Protein AF-W2JG71-F1 (afdb_monomer_lite)

Foldseek 3Di:
DPPPPDDDDPDDPDDPVVVVVVVVPDAAKDFPDWDWDFDPPCPDDTFTKIKTKIAHPDVVQCVVPVPDGDPDMDIDIGTDDPPD

Radius of gyration: 15.04 Å; chains: 1; bounding box: 35×19×44 Å

Structure (mmCIF, N/CA/C/O backbone):
data_AF-W2JG71-F1
#
_entry.id   AF-W2JG71-F1
#
loop_
_atom_site.group_PDB
_atom_site.id
_atom_site.type_symbol
_atom_site.label_atom_id
_atom_site.label_alt_id
_atom_site.label_comp_id
_atom_site.label_asym_id
_atom_site.label_entity_id
_atom_site.label_seq_id
_atom_site.pdbx_PDB_ins_code
_atom_site.Cartn_x
_atom_site.Cartn_y
_atom_site.Cartn_z
_atom_site.occupancy
_atom_site.B_iso_or_equiv
_atom_site.auth_seq_id
_atom_site.auth_comp_id
_atom_site.auth_asym_id
_atom_site.auth_atom_id
_atom_site.pdbx_PDB_model_num
ATOM 1 N N . MET A 1 1 ? 11.441 -5.078 20.027 1.00 37.66 1 MET A N 1
ATOM 2 C CA . MET A 1 1 ? 11.880 -5.621 18.720 1.00 37.66 1 MET A CA 1
ATOM 3 C C . MET A 1 1 ? 10.931 -5.108 17.646 1.00 37.66 1 MET A C 1
ATOM 5 O O . MET A 1 1 ? 9.732 -5.142 17.906 1.00 37.66 1 MET A O 1
ATOM 9 N N . PRO A 1 2 ? 11.393 -4.590 16.494 1.00 45.78 2 PRO A N 1
ATOM 10 C CA . PRO A 1 2 ? 10.467 -4.230 15.427 1.00 45.78 2 PRO A CA 1
ATOM 11 C C . PRO A 1 2 ? 9.795 -5.522 14.954 1.00 45.78 2 PRO A C 1
ATOM 13 O O . PRO A 1 2 ? 10.476 -6.433 14.492 1.00 45.78 2 PRO A O 1
ATOM 16 N N . MET A 1 3 ? 8.478 -5.640 15.141 1.00 52.56 3 MET A N 1
ATOM 17 C CA . MET A 1 3 ? 7.729 -6.800 14.660 1.00 52.56 3 MET A CA 1
ATOM 18 C C . MET A 1 3 ? 7.960 -6.920 13.154 1.00 52.56 3 MET A C 1
ATOM 20 O O . MET A 1 3 ? 7.618 -6.009 12.393 1.00 52.56 3 MET A O 1
ATOM 24 N N . THR A 1 4 ? 8.560 -8.032 12.732 1.00 60.72 4 THR A N 1
ATOM 25 C CA . THR A 1 4 ? 8.717 -8.421 11.332 1.00 60.72 4 THR A CA 1
ATOM 26 C C . THR A 1 4 ? 7.327 -8.606 10.744 1.00 60.72 4 THR A C 1
ATOM 28 O O . THR A 1 4 ? 6.722 -9.672 10.794 1.00 60.72 4 THR A O 1
ATOM 31 N N . THR A 1 5 ? 6.773 -7.508 10.236 1.00 71.94 5 THR A N 1
ATOM 32 C CA . THR A 1 5 ? 5.487 -7.515 9.550 1.00 71.94 5 THR A CA 1
ATOM 33 C C . THR A 1 5 ? 5.674 -8.356 8.292 1.00 71.94 5 THR A C 1
ATOM 35 O O . THR A 1 5 ? 6.448 -7.975 7.411 1.00 71.94 5 THR A O 1
ATOM 38 N N . LYS A 1 6 ? 5.026 -9.525 8.233 1.00 78.62 6 LYS A N 1
ATOM 39 C CA . LYS A 1 6 ? 5.024 -10.371 7.037 1.00 78.62 6 LYS A CA 1
ATOM 40 C C . LYS A 1 6 ? 4.181 -9.672 5.975 1.00 78.62 6 LYS A C 1
ATOM 42 O O . LYS A 1 6 ? 2.963 -9.593 6.095 1.00 78.62 6 LYS A O 1
ATOM 47 N N . TRP A 1 7 ? 4.847 -9.106 4.976 1.00 83.56 7 TRP A N 1
ATOM 48 C CA . TRP A 1 7 ? 4.186 -8.486 3.834 1.00 83.56 7 TRP A CA 1
ATOM 49 C C . TRP A 1 7 ? 3.751 -9.570 2.854 1.00 83.56 7 TRP A C 1
ATOM 51 O O . TRP A 1 7 ? 4.539 -10.460 2.544 1.00 83.56 7 TRP A O 1
ATOM 61 N N . THR A 1 8 ? 2.527 -9.461 2.349 1.00 86.75 8 THR A N 1
ATOM 62 C CA . THR A 1 8 ? 2.050 -10.281 1.231 1.00 86.75 8 THR A CA 1
ATOM 63 C C . THR A 1 8 ? 2.035 -9.406 -0.012 1.00 86.75 8 THR A C 1
ATOM 65 O O . THR A 1 8 ? 1.452 -8.320 0.009 1.00 86.75 8 THR A O 1
ATOM 68 N N . THR A 1 9 ? 2.707 -9.842 -1.074 1.00 85.88 9 THR A N 1
ATOM 69 C CA . THR A 1 9 ? 2.642 -9.168 -2.374 1.00 85.88 9 THR A CA 1
ATOM 70 C C . THR A 1 9 ? 1.283 -9.459 -2.996 1.00 85.88 9 THR A C 1
ATOM 72 O O . THR A 1 9 ? 0.961 -10.618 -3.232 1.00 85.88 9 THR A O 1
ATOM 75 N N . VAL A 1 10 ? 0.490 -8.415 -3.234 1.00 84.94 10 VAL A N 1
ATOM 76 C CA . VAL A 1 10 ? -0.819 -8.533 -3.899 1.00 84.94 10 VAL A CA 1
ATOM 77 C C . VAL A 1 10 ? -0.639 -8.505 -5.415 1.00 84.94 10 VAL A C 1
ATOM 79 O O . VAL A 1 10 ? -1.196 -9.343 -6.115 1.00 84.94 10 VAL A O 1
ATOM 82 N N . CYS A 1 11 ? 0.198 -7.592 -5.915 1.00 83.69 11 CYS A N 1
ATOM 83 C CA . CYS A 1 11 ? 0.544 -7.487 -7.328 1.00 83.69 11 CYS A CA 1
ATOM 84 C C . CYS A 1 11 ? 1.990 -6.995 -7.499 1.00 83.69 11 CYS A C 1
ATOM 86 O O . CYS A 1 11 ? 2.515 -6.276 -6.642 1.00 83.69 11 CYS A O 1
ATOM 88 N N . SER A 1 12 ? 2.615 -7.356 -8.616 1.00 85.00 12 SER A N 1
ATOM 89 C CA . SER A 1 12 ? 3.891 -6.812 -9.093 1.00 85.00 12 SER A CA 1
ATOM 90 C C . SER A 1 12 ? 3.785 -6.506 -10.586 1.00 85.00 12 SER A C 1
ATOM 92 O O . SER A 1 12 ? 2.870 -6.989 -11.247 1.00 85.00 12 SER A O 1
ATOM 94 N N . ASP A 1 13 ? 4.693 -5.672 -11.097 1.00 82.19 13 ASP A N 1
ATOM 95 C CA . ASP A 1 13 ? 4.865 -5.426 -12.540 1.00 82.19 13 ASP A CA 1
ATOM 96 C C . ASP A 1 13 ? 3.603 -4.942 -13.280 1.00 82.19 13 ASP A C 1
ATOM 98 O O . ASP A 1 13 ? 3.449 -5.140 -14.482 1.00 82.19 13 ASP A O 1
ATOM 102 N N . MET A 1 14 ? 2.695 -4.279 -12.560 1.00 81.38 14 MET A N 1
ATOM 103 C CA . MET A 1 14 ? 1.482 -3.702 -13.138 1.00 81.38 14 MET A CA 1
ATOM 104 C C . MET A 1 14 ? 1.786 -2.438 -13.941 1.00 81.38 14 MET A C 1
ATOM 106 O O . MET A 1 14 ? 2.669 -1.649 -13.581 1.00 81.38 14 MET A O 1
ATOM 110 N N . ALA 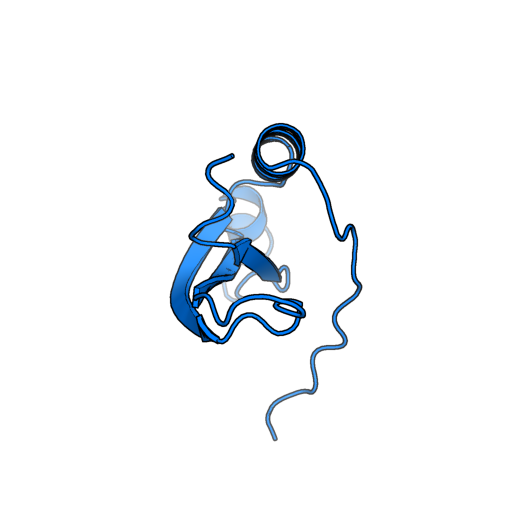A 1 15 ? 0.980 -2.202 -14.980 1.00 83.50 15 ALA A N 1
ATOM 111 C CA . ALA A 1 15 ? 0.905 -0.898 -15.618 1.00 83.50 15 ALA A CA 1
ATOM 112 C C . ALA A 1 15 ? 0.530 0.169 -14.581 1.00 83.50 15 ALA A C 1
ATOM 114 O O . ALA A 1 15 ? -0.165 -0.096 -13.595 1.00 83.50 15 ALA A O 1
ATOM 115 N N . ARG A 1 16 ? 1.011 1.395 -14.792 1.00 80.19 16 ARG A N 1
ATOM 116 C CA . ARG A 1 16 ? 0.797 2.483 -13.834 1.00 80.19 16 ARG A CA 1
ATOM 117 C C . ARG A 1 16 ? -0.695 2.766 -13.668 1.00 80.19 16 ARG A C 1
ATOM 119 O O . ARG A 1 16 ? -1.137 2.970 -12.545 1.00 80.19 16 ARG A O 1
ATOM 126 N N . GLU A 1 17 ? -1.441 2.732 -14.759 1.00 84.12 17 GLU A N 1
ATOM 127 C CA . GLU A 1 17 ? -2.871 3.017 -14.819 1.00 84.12 17 GLU A CA 1
ATOM 128 C C . GLU A 1 17 ? -3.663 1.966 -14.020 1.00 84.12 17 GLU A C 1
ATOM 130 O O . GLU A 1 17 ? -4.421 2.321 -13.119 1.00 84.12 17 GLU A O 1
ATOM 135 N N . ASP A 1 18 ? -3.380 0.677 -14.229 1.00 84.44 18 ASP A N 1
ATOM 136 C CA . ASP A 1 18 ? -3.995 -0.413 -13.458 1.00 84.44 18 ASP A CA 1
ATOM 137 C C . ASP A 1 18 ? -3.615 -0.344 -11.972 1.00 84.44 18 ASP A C 1
ATOM 139 O O . ASP A 1 18 ? -4.438 -0.592 -11.091 1.00 84.44 18 ASP A O 1
ATOM 143 N N . SER A 1 19 ? -2.367 0.033 -11.670 1.00 82.25 19 SER A N 1
ATOM 144 C CA . SER A 1 19 ? -1.916 0.213 -10.288 1.00 82.25 19 SER A CA 1
ATOM 145 C C . SER A 1 19 ? -2.624 1.381 -9.596 1.00 82.25 19 SER A C 1
ATOM 147 O O . SER A 1 19 ? -2.870 1.316 -8.396 1.00 82.25 19 SER A O 1
ATOM 149 N N . GLN A 1 20 ? -2.975 2.439 -10.333 1.00 82.12 20 GLN A N 1
ATOM 150 C CA . GLN A 1 20 ? -3.730 3.574 -9.806 1.00 82.12 20 GLN A CA 1
ATOM 151 C C . GLN A 1 20 ? -5.178 3.183 -9.523 1.00 82.12 20 GLN A C 1
ATOM 153 O O . GLN A 1 20 ? -5.650 3.449 -8.424 1.00 82.12 20 GLN A O 1
ATOM 158 N N . LEU A 1 21 ? -5.833 2.470 -10.442 1.00 86.06 21 LEU A N 1
ATOM 159 C CA . LEU A 1 21 ? -7.186 1.947 -10.234 1.00 86.06 21 LEU A CA 1
ATOM 160 C C . LEU A 1 21 ? -7.254 0.997 -9.032 1.00 86.06 21 LEU A C 1
ATOM 162 O O . LEU A 1 21 ? -8.135 1.128 -8.187 1.00 86.06 21 LEU A O 1
ATOM 166 N N . LEU A 1 22 ? -6.281 0.088 -8.895 1.00 84.69 22 LEU A N 1
ATOM 167 C CA . LEU A 1 22 ? -6.181 -0.783 -7.721 1.00 84.69 22 LEU A CA 1
ATOM 168 C C . LEU A 1 22 ? -6.050 0.032 -6.427 1.00 84.69 22 LEU A C 1
ATOM 170 O O . LEU A 1 22 ? -6.625 -0.317 -5.401 1.00 84.69 22 LEU A O 1
ATOM 174 N N . MET A 1 23 ? -5.277 1.115 -6.463 1.00 83.38 23 MET A N 1
ATOM 175 C CA . MET A 1 23 ? -5.109 2.001 -5.316 1.00 83.38 23 MET A CA 1
ATOM 176 C C . MET A 1 23 ? -6.377 2.802 -5.008 1.00 83.38 23 MET A C 1
ATOM 178 O O . MET A 1 23 ? -6.639 3.046 -3.837 1.00 83.38 23 MET A O 1
ATOM 182 N N . GLU A 1 24 ? -7.166 3.183 -6.009 1.00 82.25 24 GLU A N 1
ATOM 183 C CA . GLU A 1 24 ? -8.463 3.847 -5.828 1.00 82.25 24 GLU A CA 1
ATOM 184 C C . GLU A 1 24 ? -9.517 2.916 -5.210 1.00 82.25 24 GLU A C 1
ATOM 186 O O . GLU A 1 24 ? -10.307 3.361 -4.378 1.00 82.25 24 GLU A O 1
ATOM 191 N N . ASP A 1 25 ? -9.495 1.627 -5.564 1.00 78.81 25 ASP A N 1
ATOM 192 C CA . ASP A 1 25 ? -10.397 0.60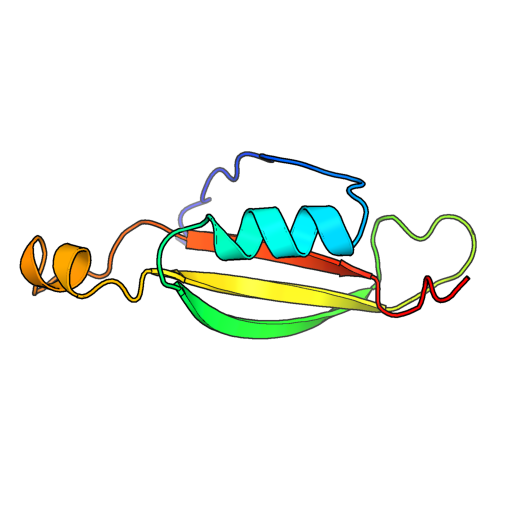6 -5.008 1.00 78.81 25 ASP A CA 1
ATOM 193 C C . ASP A 1 25 ? -10.028 0.208 -3.561 1.00 78.81 25 ASP A C 1
ATOM 195 O O . ASP A 1 25 ? -10.854 -0.247 -2.764 1.00 78.81 25 ASP A O 1
ATOM 199 N N . ILE A 1 26 ? -8.772 0.429 -3.164 1.00 76.44 26 ILE A N 1
ATOM 200 C CA . ILE A 1 26 ? -8.312 0.198 -1.795 1.00 76.44 26 ILE A CA 1
ATOM 201 C C . ILE A 1 26 ? -8.887 1.266 -0.846 1.00 76.44 26 ILE A C 1
ATOM 203 O O . ILE A 1 26 ? -8.801 2.466 -1.092 1.00 76.44 26 ILE A O 1
ATOM 207 N N . LYS A 1 27 ? -9.418 0.813 0.307 1.00 68.06 27 LYS A N 1
ATOM 208 C CA . LYS A 1 27 ? -9.944 1.643 1.416 1.00 68.06 27 LYS A CA 1
ATOM 209 C C . LYS A 1 27 ? -9.180 2.955 1.609 1.00 68.06 27 LYS A C 1
ATOM 211 O O . LYS A 1 27 ? -7.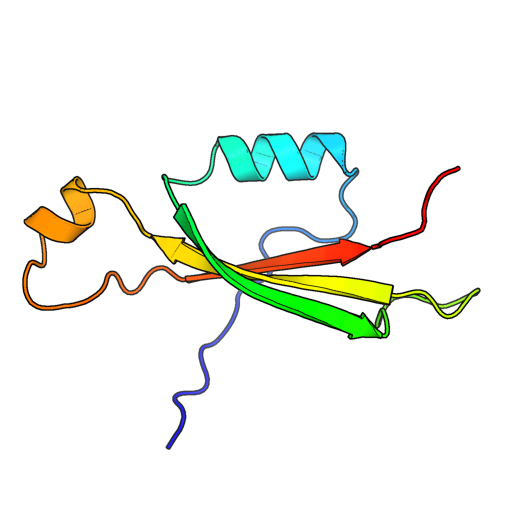956 2.929 1.687 1.00 68.06 27 LYS A O 1
ATOM 216 N N . VAL A 1 28 ? -9.921 4.041 1.872 1.00 83.44 28 VAL A N 1
ATOM 217 C CA . VAL A 1 28 ? -9.399 5.378 2.220 1.00 83.44 28 VAL A CA 1
ATOM 218 C C . VAL A 1 28 ? -8.144 5.278 3.096 1.00 83.44 28 VAL A C 1
ATOM 220 O O . VAL A 1 28 ? -8.180 4.749 4.218 1.00 83.44 28 VAL A O 1
ATOM 223 N N . PHE A 1 29 ? -7.030 5.772 2.561 1.00 87.69 29 PHE A N 1
ATOM 224 C CA . PHE A 1 29 ? -5.717 5.697 3.184 1.00 87.69 29 PHE A CA 1
ATOM 225 C C . PHE A 1 29 ? -4.994 7.042 3.135 1.00 87.69 29 PHE A C 1
ATOM 227 O O . PHE A 1 29 ? -5.265 7.904 2.304 1.00 87.69 29 PHE A O 1
ATOM 234 N N . ILE A 1 30 ? -3.995 7.177 4.004 1.00 89.25 30 ILE A N 1
ATOM 235 C CA . ILE A 1 30 ? -3.023 8.270 3.981 1.00 89.25 30 ILE A CA 1
ATOM 236 C C . ILE A 1 30 ? -1.614 7.728 3.756 1.00 89.25 30 ILE A C 1
ATOM 238 O O . ILE A 1 30 ? -1.259 6.642 4.225 1.00 89.25 30 ILE A O 1
ATOM 242 N N . ILE A 1 31 ? -0.786 8.513 3.069 1.00 90.50 31 ILE A N 1
ATOM 243 C CA . ILE A 1 31 ? 0.639 8.225 2.893 1.00 90.50 31 ILE A CA 1
ATOM 244 C C . ILE A 1 31 ? 1.388 8.791 4.099 1.00 90.50 31 ILE A C 1
ATOM 246 O O . ILE A 1 31 ? 1.517 10.001 4.252 1.00 90.50 31 ILE A O 1
ATOM 250 N N . VAL A 1 32 ? 1.907 7.912 4.954 1.00 92.31 32 VAL A N 1
ATOM 251 C CA . VAL A 1 32 ? 2.649 8.310 6.166 1.00 92.31 32 VAL A CA 1
ATOM 252 C C . VAL A 1 32 ? 4.155 8.394 5.944 1.00 92.31 32 VAL A C 1
ATOM 254 O O . VAL A 1 32 ? 4.881 8.949 6.764 1.00 92.31 32 VAL A O 1
ATOM 257 N N . LYS A 1 33 ? 4.646 7.810 4.850 1.00 93.12 33 LYS A N 1
ATOM 258 C CA . LYS A 1 33 ? 6.049 7.884 4.445 1.00 93.12 33 LYS A CA 1
ATOM 259 C C . LYS A 1 33 ? 6.118 7.885 2.931 1.00 93.12 33 LYS A C 1
ATOM 261 O O . LYS A 1 33 ? 5.493 7.036 2.306 1.00 93.12 33 LYS A O 1
ATOM 266 N N . SER A 1 34 ? 6.894 8.797 2.359 1.00 92.94 34 SER A N 1
ATOM 267 C CA . SER A 1 34 ? 7.166 8.870 0.924 1.00 92.94 34 SER A CA 1
ATOM 268 C C . SER A 1 34 ? 8.639 9.200 0.739 1.00 92.94 34 SER A C 1
ATOM 270 O O . SER A 1 34 ? 9.103 10.230 1.221 1.00 92.94 34 SER A O 1
ATOM 272 N N . GLN A 1 35 ? 9.396 8.313 0.100 1.00 93.44 35 GLN A N 1
ATOM 273 C CA . GLN A 1 35 ? 10.827 8.509 -0.128 1.00 93.44 35 GLN A CA 1
ATOM 274 C C . GLN A 1 35 ? 11.256 7.908 -1.461 1.00 93.44 35 GLN A C 1
ATOM 276 O O . GLN A 1 35 ? 10.651 6.958 -1.955 1.00 93.44 35 GLN A O 1
ATOM 281 N N . LEU A 1 36 ? 12.329 8.449 -2.030 1.00 91.00 36 LEU A N 1
ATOM 282 C CA . LEU A 1 36 ? 12.970 7.866 -3.200 1.00 91.00 36 LEU A CA 1
ATOM 283 C C . LEU A 1 36 ? 14.025 6.861 -2.745 1.00 91.00 36 LEU A C 1
ATOM 285 O O . LEU A 1 36 ? 14.868 7.172 -1.908 1.00 91.00 36 LEU A O 1
ATOM 289 N N . VAL A 1 37 ? 13.960 5.658 -3.299 1.00 89.69 37 VAL A N 1
ATOM 290 C CA . VAL A 1 37 ? 14.917 4.573 -3.080 1.00 89.69 37 VAL A CA 1
ATOM 291 C C . VAL A 1 37 ? 15.460 4.103 -4.429 1.00 89.69 37 VAL A C 1
ATOM 293 O O . VAL A 1 37 ? 14.795 4.302 -5.448 1.00 89.69 37 VAL A O 1
ATOM 296 N N . PRO A 1 38 ? 16.658 3.504 -4.488 1.00 86.75 38 PRO A N 1
ATOM 297 C CA . PRO A 1 38 ? 17.110 2.822 -5.695 1.00 86.75 38 PRO A CA 1
ATOM 298 C C . PRO A 1 38 ? 16.088 1.759 -6.119 1.00 86.75 38 PRO A C 1
ATOM 300 O O . PRO A 1 38 ? 15.566 1.028 -5.276 1.00 86.75 38 PRO A O 1
ATOM 303 N N . CYS A 1 39 ? 15.769 1.694 -7.411 1.00 84.69 39 CYS A N 1
ATOM 304 C CA . CYS A 1 39 ? 14.870 0.670 -7.924 1.00 84.69 39 CYS A CA 1
ATOM 305 C C . CYS A 1 39 ? 15.560 -0.698 -7.894 1.00 84.69 39 CYS A C 1
ATOM 307 O O . CYS A 1 39 ? 16.615 -0.880 -8.496 1.00 84.69 39 CYS A O 1
ATOM 309 N N . VAL A 1 40 ? 14.943 -1.664 -7.213 1.00 75.00 40 VAL A N 1
ATOM 310 C CA . VAL A 1 40 ? 15.457 -3.041 -7.102 1.00 75.00 40 VAL A CA 1
ATOM 311 C C . VAL A 1 40 ? 15.268 -3.835 -8.400 1.00 75.00 40 VAL A C 1
ATOM 313 O O . VAL A 1 40 ? 15.969 -4.812 -8.629 1.00 75.00 40 VAL A O 1
ATOM 316 N N . TYR A 1 41 ? 14.348 -3.391 -9.261 1.00 72.31 41 TYR A N 1
ATOM 317 C CA . TYR A 1 41 ? 14.006 -4.016 -10.544 1.00 72.31 41 TYR A CA 1
ATOM 318 C C . TYR A 1 41 ? 14.726 -3.370 -11.741 1.00 72.31 41 TYR A C 1
ATOM 320 O O . TYR A 1 41 ? 14.500 -3.736 -12.892 1.00 72.31 41 TYR A O 1
ATOM 328 N N . ALA A 1 42 ? 15.592 -2.386 -11.493 1.00 71.56 42 ALA A N 1
ATOM 329 C CA . ALA A 1 42 ? 16.340 -1.684 -12.526 1.00 71.56 42 ALA A CA 1
ATOM 330 C C . ALA A 1 42 ? 17.495 -2.539 -13.070 1.00 71.56 42 ALA A C 1
ATOM 332 O O . ALA A 1 42 ? 18.642 -2.362 -12.670 1.00 71.56 42 ALA A O 1
ATOM 333 N N . LEU A 1 43 ? 17.196 -3.446 -14.001 1.00 67.19 43 LEU A N 1
ATOM 334 C CA . LEU A 1 43 ? 18.206 -4.312 -14.624 1.00 67.19 43 LEU A CA 1
ATOM 335 C C . LEU A 1 43 ? 19.111 -3.564 -15.616 1.00 67.19 43 LEU A C 1
ATOM 337 O O . LEU A 1 43 ? 20.284 -3.893 -15.747 1.00 67.19 43 LEU A O 1
ATOM 341 N N . THR A 1 44 ? 18.574 -2.567 -16.325 1.00 70.00 44 THR A N 1
ATOM 342 C CA . THR A 1 44 ? 19.257 -1.944 -17.476 1.00 70.00 44 THR A CA 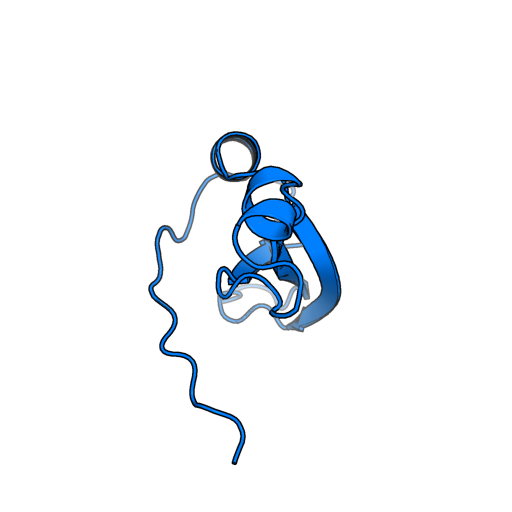1
ATOM 343 C C . THR A 1 44 ? 19.739 -0.522 -17.217 1.00 70.00 44 THR A C 1
ATOM 345 O O . THR A 1 44 ? 20.803 -0.137 -17.695 1.00 70.00 44 THR A O 1
ATOM 348 N N . LYS A 1 45 ? 18.979 0.280 -16.464 1.00 74.94 45 LYS A N 1
ATOM 349 C CA . LYS A 1 45 ? 19.357 1.649 -16.095 1.00 74.94 45 LYS A CA 1
ATOM 350 C C . LYS A 1 45 ? 19.002 1.920 -14.638 1.00 74.94 45 LYS A C 1
ATOM 352 O O . LYS A 1 45 ? 17.815 1.829 -14.301 1.00 74.94 45 LYS A O 1
ATOM 357 N N . PRO A 1 46 ? 19.983 2.298 -13.794 1.00 75.75 46 PRO A N 1
ATOM 358 C CA . PRO A 1 46 ? 19.716 2.699 -12.423 1.00 75.75 46 PRO A CA 1
ATOM 359 C C . PRO A 1 46 ? 18.732 3.863 -12.430 1.00 75.75 46 PRO A C 1
ATOM 361 O O . PRO A 1 46 ? 19.019 4.939 -12.951 1.00 75.75 46 PRO A O 1
ATOM 364 N N . HIS A 1 47 ? 17.555 3.643 -11.862 1.00 83.75 47 HIS A N 1
ATOM 365 C CA . HIS A 1 47 ? 16.559 4.686 -11.692 1.00 83.75 47 HIS A CA 1
ATOM 366 C C . HIS A 1 47 ? 16.012 4.659 -10.272 1.00 83.75 47 HIS A C 1
ATOM 368 O O . HIS A 1 47 ? 16.222 3.714 -9.502 1.00 83.75 47 HIS A O 1
ATOM 374 N N . LYS A 1 48 ? 15.341 5.747 -9.903 1.00 85.88 48 LYS A N 1
ATOM 375 C CA . LYS A 1 48 ? 14.744 5.897 -8.580 1.00 85.88 48 LYS A CA 1
ATOM 376 C C . LYS A 1 48 ? 13.337 5.310 -8.596 1.00 85.88 48 LYS A C 1
ATOM 378 O O . LYS A 1 48 ? 12.589 5.469 -9.554 1.00 85.88 48 LYS A O 1
ATOM 383 N N . MET A 1 49 ? 12.966 4.658 -7.509 1.00 89.94 49 MET A N 1
ATOM 384 C CA . MET A 1 49 ? 11.622 4.173 -7.239 1.00 89.94 49 MET A CA 1
ATOM 385 C C . MET A 1 49 ? 11.081 4.937 -6.036 1.00 89.94 49 MET A C 1
ATOM 387 O O . MET A 1 49 ? 11.786 5.166 -5.053 1.00 89.94 49 MET A O 1
ATOM 391 N N . ARG A 1 50 ? 9.831 5.378 -6.104 1.00 91.06 50 ARG A N 1
ATOM 392 C CA . ARG A 1 50 ? 9.144 5.998 -4.981 1.00 91.06 50 ARG A CA 1
ATOM 393 C C . ARG A 1 50 ? 8.568 4.901 -4.100 1.00 91.06 50 ARG A C 1
ATOM 395 O O . ARG A 1 50 ? 7.690 4.166 -4.529 1.00 91.06 50 ARG A O 1
ATOM 402 N N . TYR A 1 51 ? 9.079 4.805 -2.881 1.00 91.25 51 TYR A N 1
ATOM 403 C CA . TYR A 1 51 ? 8.526 3.987 -1.810 1.00 91.25 51 TYR A CA 1
ATOM 404 C C . TYR A 1 51 ? 7.486 4.809 -1.055 1.00 91.25 51 TYR A C 1
ATOM 406 O O . TYR A 1 51 ? 7.799 5.905 -0.578 1.00 91.25 51 TYR A O 1
ATOM 414 N N . GLN A 1 52 ? 6.283 4.265 -0.895 1.00 92.44 52 GLN A N 1
ATOM 415 C CA . GLN A 1 52 ? 5.231 4.850 -0.073 1.00 92.44 52 GLN A CA 1
ATOM 416 C C . GLN A 1 52 ? 4.709 3.841 0.944 1.00 92.44 52 GLN A C 1
ATOM 418 O O . GLN A 1 52 ? 4.417 2.693 0.610 1.00 92.44 52 GLN A O 1
ATOM 423 N N . LEU A 1 53 ? 4.585 4.283 2.195 1.00 92.50 53 LEU A N 1
ATOM 424 C CA . LEU A 1 53 ? 3.927 3.529 3.256 1.00 92.50 53 LEU A CA 1
ATOM 425 C C . LEU A 1 53 ? 2.550 4.136 3.504 1.00 92.50 53 LEU A C 1
ATOM 427 O O . LEU A 1 53 ? 2.441 5.331 3.787 1.00 92.50 53 LEU A O 1
ATOM 431 N N . LEU A 1 54 ? 1.523 3.299 3.428 1.00 91.38 54 LEU A N 1
ATOM 432 C CA . LEU A 1 54 ? 0.128 3.679 3.593 1.00 91.38 54 LEU A CA 1
ATOM 433 C C . LEU A 1 54 ? -0.395 3.217 4.952 1.00 91.38 54 LEU A C 1
ATOM 435 O O . LEU A 1 54 ? -0.019 2.147 5.445 1.00 91.38 54 LEU A O 1
ATOM 439 N N . ARG A 1 55 ? -1.306 3.996 5.531 1.00 90.00 55 ARG A N 1
ATOM 440 C CA . ARG A 1 55 ? -2.120 3.601 6.687 1.00 90.00 55 ARG A CA 1
ATOM 441 C C . ARG A 1 55 ? -3.584 3.900 6.427 1.00 90.00 55 ARG A C 1
ATOM 443 O O . ARG A 1 55 ? -3.900 4.825 5.689 1.00 90.00 55 ARG A O 1
ATOM 450 N N . CYS A 1 56 ? -4.455 3.125 7.060 1.00 89.12 56 CYS A N 1
ATOM 451 C CA . CYS A 1 56 ? -5.894 3.318 6.954 1.00 89.12 56 CYS A CA 1
ATOM 452 C C . CYS A 1 56 ? -6.268 4.665 7.580 1.00 89.12 56 CYS A C 1
ATOM 454 O O . CYS A 1 56 ? -5.807 4.983 8.678 1.00 89.12 56 CYS A O 1
ATOM 456 N N . SER A 1 57 ? -7.111 5.424 6.888 1.00 87.50 57 SER A N 1
ATOM 457 C CA . SER A 1 57 ? -7.693 6.680 7.371 1.00 87.50 57 SER A CA 1
ATOM 458 C C . SER A 1 57 ? -9.220 6.639 7.37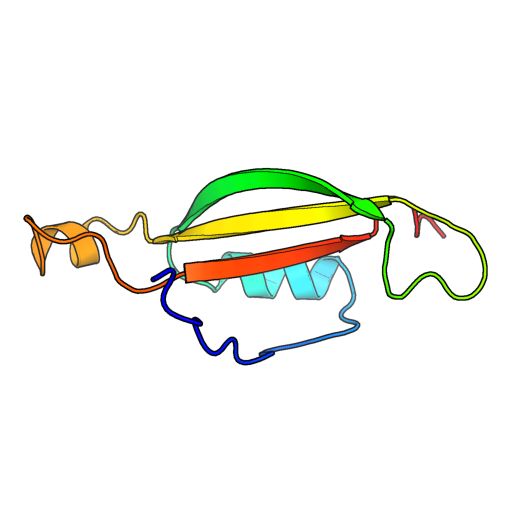4 1.00 87.50 57 SER A C 1
ATOM 460 O O . SER A 1 57 ? -9.872 7.676 7.390 1.00 87.50 57 SER A O 1
ATOM 462 N N . SER A 1 58 ? -9.806 5.443 7.332 1.00 86.25 58 SER A N 1
ATOM 463 C CA . SER A 1 58 ? -11.253 5.280 7.381 1.00 86.25 58 SER A CA 1
ATOM 464 C C . SER A 1 58 ? -11.792 5.591 8.779 1.00 86.25 58 SER A C 1
ATOM 466 O O . SER A 1 58 ? -11.386 4.966 9.764 1.00 86.25 58 SER A O 1
ATOM 468 N N . GLU A 1 59 ? -12.762 6.503 8.854 1.00 85.94 59 GLU A N 1
ATOM 469 C CA . GLU A 1 59 ? -13.449 6.854 10.103 1.00 85.94 59 GLU A CA 1
ATOM 470 C C . GLU A 1 59 ? -14.179 5.655 10.723 1.00 85.94 59 GLU A C 1
ATOM 472 O O . GLU A 1 59 ? -14.254 5.542 11.942 1.00 85.94 59 GLU A O 1
ATOM 477 N N . THR A 1 60 ? -14.632 4.688 9.918 1.00 85.69 60 THR A N 1
ATOM 478 C CA . THR A 1 60 ? -15.250 3.456 10.442 1.00 85.69 60 THR A CA 1
ATOM 479 C C . THR A 1 60 ? -14.242 2.598 11.204 1.00 85.69 60 THR A C 1
ATOM 481 O O . THR A 1 60 ? -14.549 2.092 12.282 1.00 85.69 60 THR A O 1
ATOM 484 N N . CYS A 1 61 ? -13.008 2.479 10.701 1.00 85.44 61 CYS A N 1
ATOM 485 C CA . CYS A 1 61 ? -11.931 1.792 11.413 1.00 85.44 61 CYS A CA 1
ATOM 486 C C . CYS A 1 61 ? -11.536 2.534 12.694 1.00 85.44 61 CYS A C 1
ATOM 488 O O . CYS A 1 61 ? -11.216 1.890 13.690 1.00 85.44 61 CYS A O 1
ATOM 490 N N . LYS A 1 62 ? -11.584 3.870 12.677 1.00 84.44 62 LYS A N 1
ATOM 491 C CA . LYS A 1 62 ? -11.324 4.702 13.855 1.00 84.44 62 LYS A CA 1
ATOM 492 C C . LYS A 1 62 ? -12.425 4.555 14.909 1.00 84.44 62 LYS A C 1
ATOM 494 O O . LYS A 1 62 ? -12.114 4.437 16.084 1.00 84.44 62 LYS A O 1
ATOM 499 N N . ALA A 1 63 ? -13.691 4.492 14.499 1.00 85.44 63 ALA A N 1
ATOM 500 C CA . ALA A 1 63 ? -14.823 4.277 15.398 1.00 85.44 63 ALA A CA 1
ATOM 501 C C . ALA A 1 63 ? -14.835 2.862 16.002 1.00 85.44 63 ALA A C 1
ATOM 503 O O . ALA A 1 63 ? -15.134 2.701 17.181 1.00 85.44 63 ALA A O 1
ATOM 504 N N . ALA A 1 64 ? -14.472 1.841 15.218 1.00 85.50 64 ALA A N 1
ATOM 505 C CA . ALA A 1 64 ? -14.409 0.456 15.687 1.00 85.50 64 ALA A CA 1
ATOM 506 C C . ALA A 1 64 ? -13.281 0.212 16.708 1.00 85.50 64 ALA A C 1
ATOM 508 O O . ALA A 1 64 ? -13.389 -0.677 17.549 1.00 85.50 64 ALA A O 1
ATOM 509 N N . ALA A 1 65 ? -12.194 0.984 16.634 1.00 83.12 65 ALA A N 1
ATOM 510 C CA . ALA A 1 65 ? -11.057 0.879 17.542 1.00 83.12 65 ALA A CA 1
ATOM 511 C C . ALA A 1 65 ? -10.505 2.278 17.891 1.00 83.12 65 ALA A C 1
ATOM 513 O O . ALA A 1 65 ? -9.446 2.664 17.401 1.00 83.12 65 ALA A O 1
ATOM 514 N N . PRO A 1 66 ? -11.179 3.047 18.763 1.00 77.12 66 PRO A N 1
ATOM 515 C CA . PRO A 1 66 ? -10.850 4.458 19.000 1.00 77.12 66 PRO A CA 1
ATOM 516 C C . PRO A 1 66 ? -9.476 4.674 19.642 1.00 77.12 66 PRO A C 1
ATOM 518 O O . PRO A 1 66 ? -8.841 5.703 19.420 1.00 77.12 66 PRO A O 1
ATOM 521 N N . TYR A 1 67 ? -8.993 3.692 20.404 1.00 80.00 67 TYR A N 1
ATOM 522 C CA . TYR A 1 67 ? -7.709 3.764 21.104 1.00 80.00 67 TYR A CA 1
ATOM 523 C C . TYR A 1 67 ? -6.553 3.109 20.341 1.00 80.00 67 TYR A C 1
ATOM 525 O O . TYR A 1 67 ? -5.395 3.316 20.694 1.00 80.00 67 TYR A O 1
ATOM 533 N N . ASN A 1 68 ? -6.844 2.328 19.295 1.00 81.56 68 ASN A N 1
ATOM 534 C CA . ASN A 1 68 ? -5.837 1.573 18.557 1.00 81.56 68 ASN A CA 1
ATOM 535 C C . ASN A 1 68 ? -5.822 1.994 17.091 1.00 81.56 68 ASN A C 1
ATOM 537 O O . ASN A 1 68 ? -6.840 1.976 16.406 1.00 81.56 68 ASN A O 1
ATOM 541 N N . ALA A 1 69 ? -4.637 2.304 16.567 1.00 79.31 69 ALA A N 1
ATOM 542 C CA . ALA A 1 69 ? -4.491 2.519 15.135 1.00 79.31 69 ALA A CA 1
ATOM 543 C C . ALA A 1 69 ? -4.883 1.246 14.368 1.00 79.31 69 ALA A C 1
ATOM 545 O O . ALA A 1 69 ? -4.513 0.134 14.754 1.00 79.31 69 ALA A O 1
ATOM 546 N N . CYS A 1 70 ? -5.592 1.418 13.251 1.00 84.81 70 CYS A N 1
ATOM 547 C CA . CYS A 1 70 ? -5.926 0.311 12.367 1.00 84.81 70 CYS A CA 1
ATOM 548 C C . CYS A 1 70 ? -4.653 -0.457 11.975 1.00 84.81 70 CYS A C 1
ATOM 550 O O . CYS A 1 70 ? -3.649 0.133 11.563 1.00 84.81 70 CYS A O 1
ATOM 552 N N . LEU A 1 71 ? -4.702 -1.785 12.097 1.00 83.38 71 LEU A N 1
ATOM 553 C CA . LEU A 1 71 ? -3.563 -2.655 11.799 1.00 83.38 71 LEU A CA 1
ATOM 554 C C . LEU A 1 71 ? -3.250 -2.733 10.301 1.00 83.38 71 LEU A C 1
ATOM 556 O O . LEU A 1 71 ? -2.147 -3.138 9.933 1.00 83.38 71 LEU A O 1
ATOM 560 N N . TRP A 1 72 ? -4.194 -2.328 9.446 1.00 85.25 72 TRP A N 1
ATOM 561 C CA . TRP A 1 72 ? -3.990 -2.288 8.006 1.00 85.25 72 TRP A CA 1
ATOM 562 C C . TRP A 1 72 ? -2.877 -1.303 7.641 1.00 85.25 72 TRP A C 1
ATOM 564 O O . TRP A 1 72 ? -2.892 -0.124 8.014 1.00 85.25 72 TRP A O 1
ATOM 574 N N . LYS A 1 73 ? -1.903 -1.808 6.887 1.00 88.38 73 LYS A N 1
ATOM 575 C CA . LYS A 1 73 ? -0.773 -1.054 6.352 1.00 88.38 73 LYS A CA 1
ATOM 576 C C . LYS A 1 73 ? -0.551 -1.500 4.916 1.00 88.38 73 LYS A C 1
ATOM 578 O O . LYS A 1 73 ? -0.554 -2.696 4.641 1.00 88.38 73 LYS A O 1
ATOM 583 N N . GLY A 1 74 ? -0.312 -0.542 4.033 1.00 89.62 74 GLY A N 1
ATOM 584 C CA . GLY A 1 74 ? 0.035 -0.791 2.637 1.00 89.62 74 GLY A CA 1
ATOM 585 C C . GLY A 1 74 ? 1.463 -0.351 2.346 1.00 89.62 74 GLY A C 1
ATOM 586 O O . GLY A 1 74 ? 1.980 0.559 2.994 1.00 89.62 74 GLY A O 1
ATOM 587 N N . LYS A 1 75 ? 2.105 -0.980 1.364 1.00 90.94 75 LYS A N 1
ATOM 588 C CA . LYS A 1 75 ? 3.395 -0.540 0.833 1.00 90.94 75 LYS A CA 1
ATOM 589 C C . LYS A 1 75 ? 3.300 -0.504 -0.682 1.00 90.94 75 LYS A C 1
ATOM 591 O O . LYS A 1 75 ? 3.004 -1.524 -1.291 1.00 90.94 75 LYS A O 1
ATOM 596 N N . VAL A 1 76 ? 3.604 0.648 -1.261 1.00 89.81 76 VAL A N 1
ATOM 597 C CA . VAL A 1 76 ? 3.608 0.854 -2.709 1.00 89.81 76 VAL A CA 1
ATOM 598 C C . VAL A 1 76 ? 5.008 1.212 -3.142 1.00 89.81 76 VAL A C 1
ATOM 600 O O . VAL A 1 76 ? 5.708 1.976 -2.472 1.00 89.81 76 VAL A O 1
ATOM 603 N N . PHE A 1 77 ? 5.406 0.654 -4.273 1.00 88.75 77 PHE A N 1
ATOM 604 C CA . PHE A 1 77 ? 6.601 1.080 -4.956 1.00 88.75 77 PHE A CA 1
ATOM 605 C C . PHE A 1 77 ? 6.262 1.464 -6.388 1.00 88.75 77 PHE A C 1
ATOM 607 O O . PHE A 1 77 ? 5.659 0.679 -7.112 1.00 88.75 77 PHE A O 1
ATOM 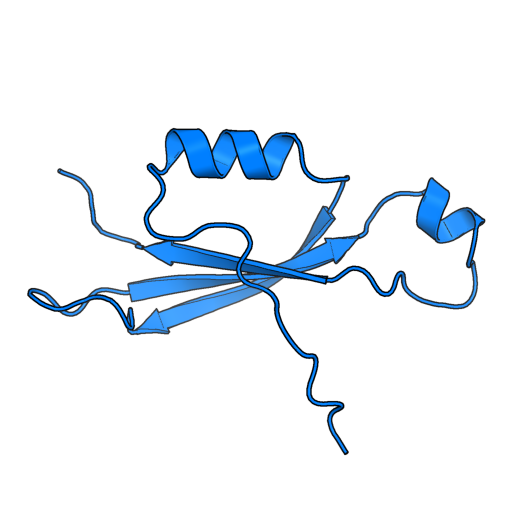614 N N . THR A 1 78 ? 6.702 2.644 -6.809 1.00 87.69 78 THR A N 1
ATOM 615 C CA . THR A 1 78 ? 6.429 3.158 -8.156 1.00 87.69 78 THR A CA 1
ATOM 616 C C . THR A 1 78 ? 7.719 3.632 -8.804 1.00 87.69 78 THR A C 1
ATOM 618 O O . THR A 1 78 ? 8.401 4.503 -8.264 1.00 87.69 78 THR A O 1
ATOM 621 N N . CYS A 1 79 ? 8.083 3.083 -9.961 1.00 86.81 79 CYS A N 1
ATOM 622 C CA . CYS A 1 79 ? 9.273 3.516 -10.694 1.00 86.81 79 CYS A CA 1
ATOM 623 C C . CYS A 1 79 ? 9.118 4.961 -11.188 1.00 86.81 79 CYS A C 1
ATOM 625 O O . CYS A 1 79 ? 8.119 5.313 -11.811 1.00 86.81 79 CYS A O 1
ATOM 627 N N . GLN A 1 80 ? 10.120 5.804 -10.930 1.00 78.75 80 GLN A N 1
ATOM 628 C CA . GLN A 1 80 ? 10.202 7.153 -11.483 1.00 78.75 80 GLN A CA 1
ATOM 629 C C . GLN A 1 80 ? 11.144 7.120 -12.686 1.00 78.75 80 GLN A C 1
ATOM 631 O O . GLN A 1 80 ? 12.359 7.192 -12.511 1.00 78.75 80 GLN A O 1
ATOM 636 N N . GLY A 1 81 ? 10.601 6.957 -13.895 1.00 65.31 81 GLY A N 1
ATOM 637 C CA . GLY A 1 81 ? 11.412 7.041 -15.118 1.00 65.31 81 GLY A CA 1
ATOM 638 C C . GLY A 1 81 ? 11.149 6.006 -16.208 1.00 65.31 81 GLY A C 1
ATOM 639 O O . GLY A 1 81 ? 11.887 5.998 -17.183 1.00 65.31 81 GLY A O 1
ATOM 640 N N . LEU A 1 82 ? 10.105 5.178 -16.114 1.00 58.44 82 LEU A N 1
ATOM 641 C CA . LEU A 1 82 ? 9.562 4.485 -17.292 1.00 58.44 82 LEU A CA 1
ATOM 642 C C . LEU A 1 82 ? 8.569 5.405 -18.021 1.00 58.44 82 LEU A C 1
ATOM 644 O O . LEU A 1 82 ? 7.409 5.076 -18.233 1.00 58.44 82 LEU A O 1
ATOM 648 N N . SER A 1 83 ? 9.014 6.615 -18.356 1.00 46.25 83 SER A N 1
ATOM 649 C CA . SER A 1 83 ? 8.433 7.335 -19.484 1.00 46.25 83 SER A CA 1
ATOM 650 C C . SER A 1 83 ? 8.981 6.652 -20.731 1.00 46.25 83 SER A C 1
ATOM 652 O O . SER A 1 83 ? 10.186 6.722 -20.980 1.00 46.25 83 SER A O 1
ATOM 654 N N . ARG A 1 84 ? 8.111 5.908 -21.414 1.00 42.50 84 ARG A N 1
ATOM 655 C CA . ARG A 1 84 ? 8.359 5.395 -22.761 1.00 42.50 84 ARG A CA 1
ATOM 656 C C . ARG A 1 84 ? 8.758 6.531 -23.699 1.00 42.50 84 ARG A C 1
ATOM 658 O O . ARG A 1 84 ? 8.171 7.626 -23.547 1.00 42.50 84 ARG A O 1
#

Organism: Phytophthora nicotianae (NCBI:txid4792)

Secondary structure (DSSP, 8-state):
------------S--HHHHHHHHHHS-SEEEEEEEEEE-TT-SSS--EEEEEEEEE--HHHHHHSTTS--S-EEEEEEEE----

pLDDT: mean 81.07, std 11.63, range [37.66, 93.44]

Sequence (84 aa):
MPMTTKWTTVCSDMAREDSQLLMEDIKVFIIVKSQLVPCVYALTKPHKMRYQLLRCSSETCKAAAPYNACLWKGKVFTCQGLSR